Protein AF-A0A526YYL0-F1 (afdb_monomer)

Solvent-accessible surface area (backbone atoms only — not comparable to full-atom values): 7299 Å² total; per-residue (Å²): 131,60,72,51,52,67,58,50,50,53,52,35,51,76,69,69,46,70,73,52,75,48,77,46,79,75,71,88,89,87,89,72,94,69,57,46,78,75,73,72,52,99,51,88,71,73,83,78,57,64,68,53,36,40,71,44,31,41,27,52,87,72,25,76,36,78,65,20,49,75,43,25,84,79,66,81,69,85,61,73,64,56,70,73,66,59,68,36,70,63,42,75,40,26,58,66,36,42,50,34,40,33,34,32,42,35,70,49,52,47,53,51,37,45,73,50,73,38,68,80,77

Foldseek 3Di:
DQDDLVNLVVVCVVLVWDKDKDFAPQDDDDDDVPVQVPPPDPDDDDDDDQVVCCVAQVAGPSQDWLSSLLVRLVQPDADEDDPVQLVDQKDWTRSRDRRMIMITGSVVSCVSCVVSVHHHD

Nearest PDB structures (foldseek):
  1vki-assembly1_A  TM=9.159E-01  e=3.446E-14  Agrobacterium fabrum str. C58
  1vjf-assembly1_A  TM=9.007E-01  e=1.137E-10  Caulobacter vibrioides CB15
  8huz-assembly6_E  TM=8.357E-01  e=2.245E-07  Mus musculus
  8huz-assembly5_D  TM=8.406E-01  e=3.754E-07  Mus musculus
  8huz-assembly1_F  TM=8.011E-01  e=4.270E-07  Mus musculus

Sequence (121 aa):
MPKTEAELFAFLVDLGIEVSTLRHPPLFTVDLKQIHQIIGAAGRVSFGKPEMLMELLGVVPGAVTVFGLINDTQLRVKVVLDQELMRHAVINAHPLTNEATTSIAAADLVKFVEATGHDAV

Secondary structure (DSSP, 8-state):
-PPPHHHHHHHHHHTT---EEEE---------TTGGGTTT-SS---PPPHHHHHHHHS--TT---GGGGGG-TT--------TTGGGSSEEEE-SSSTTEEEEEEHHHHHHHHHHTT----

Radius of gyration: 14.13 Å; Cα contacts (8 Å, |Δi|>4): 168; chains: 1; bounding box: 30×34×33 Å

Mean predicted aligned error: 5.78 Å

Structure (mmCIF, N/CA/C/O backbone):
data_AF-A0A526YYL0-F1
#
_entry.id   AF-A0A526YYL0-F1
#
loop_
_atom_site.group_PDB
_atom_site.id
_atom_site.type_symbol
_atom_site.label_atom_id
_atom_site.label_alt_id
_atom_site.label_comp_id
_atom_site.label_asym_id
_atom_site.label_entity_id
_atom_site.label_seq_id
_atom_site.pdbx_PDB_ins_code
_atom_site.Cartn_x
_atom_site.Cartn_y
_atom_site.Cartn_z
_atom_site.occupancy
_atom_site.B_iso_or_equiv
_atom_site.auth_seq_id
_atom_site.auth_comp_id
_atom_site.auth_asym_id
_atom_site.auth_atom_id
_atom_site.pdbx_PDB_model_num
ATOM 1 N N . MET A 1 1 ? 13.252 -4.158 8.978 1.00 80.00 1 MET A N 1
ATOM 2 C CA . MET A 1 1 ? 13.649 -3.302 7.838 1.00 80.00 1 MET A CA 1
ATOM 3 C C . MET A 1 1 ? 12.471 -3.253 6.882 1.00 80.00 1 MET A C 1
ATOM 5 O O . MET A 1 1 ? 11.837 -4.298 6.754 1.00 80.00 1 MET A O 1
ATOM 9 N N . PRO A 1 2 ? 12.158 -2.094 6.278 1.00 90.81 2 PRO A N 1
ATOM 10 C CA . PRO A 1 2 ? 11.103 -1.992 5.273 1.00 90.81 2 PRO A CA 1
ATOM 11 C C . PRO A 1 2 ? 11.341 -2.956 4.113 1.00 90.81 2 PRO A C 1
ATOM 13 O O . PRO A 1 2 ? 12.485 -3.145 3.692 1.00 90.81 2 PRO A O 1
ATOM 16 N N . LYS A 1 3 ? 10.262 -3.553 3.615 1.00 94.06 3 LYS A N 1
ATOM 17 C CA . LYS A 1 3 ? 10.264 -4.385 2.420 1.00 94.06 3 LYS A CA 1
ATOM 18 C C . LYS A 1 3 ? 10.620 -3.554 1.200 1.00 94.06 3 LYS A C 1
ATOM 20 O O . LYS A 1 3 ? 10.209 -2.405 1.054 1.00 94.06 3 LYS A O 1
ATOM 25 N N . THR A 1 4 ? 11.396 -4.166 0.325 1.00 94.50 4 THR A N 1
ATOM 26 C CA . THR A 1 4 ? 11.738 -3.621 -0.984 1.00 94.50 4 THR A CA 1
ATOM 27 C C . THR A 1 4 ? 10.602 -3.843 -1.981 1.00 94.50 4 THR A C 1
ATOM 29 O O . THR A 1 4 ? 9.756 -4.720 -1.804 1.00 94.50 4 THR A O 1
ATOM 32 N N . GLU A 1 5 ? 10.619 -3.089 -3.081 1.00 93.38 5 GLU A N 1
ATOM 33 C CA . GLU A 1 5 ? 9.711 -3.298 -4.217 1.00 93.38 5 GLU A CA 1
ATOM 34 C C . GLU A 1 5 ? 9.779 -4.747 -4.751 1.00 93.38 5 GLU A C 1
ATOM 36 O O . GLU A 1 5 ? 8.754 -5.348 -5.065 1.00 93.38 5 GLU A O 1
ATOM 41 N N . ALA A 1 6 ? 10.972 -5.348 -4.792 1.00 94.44 6 ALA A N 1
ATOM 42 C CA . ALA A 1 6 ? 11.149 -6.729 -5.241 1.00 94.44 6 ALA A CA 1
ATOM 43 C C . ALA A 1 6 ? 10.485 -7.746 -4.298 1.00 94.44 6 ALA A C 1
ATOM 45 O O . ALA A 1 6 ? 9.865 -8.703 -4.759 1.00 94.44 6 ALA A O 1
ATOM 46 N N . GLU A 1 7 ? 10.584 -7.534 -2.983 1.00 96.00 7 GLU A N 1
ATOM 47 C CA . GLU A 1 7 ? 9.912 -8.389 -2.001 1.00 96.00 7 GLU A CA 1
ATOM 48 C C . GLU A 1 7 ? 8.388 -8.243 -2.061 1.00 96.00 7 GLU A C 1
ATOM 50 O O . GLU A 1 7 ? 7.687 -9.240 -1.903 1.00 96.00 7 GLU A O 1
ATOM 55 N N . LEU A 1 8 ? 7.872 -7.036 -2.333 1.00 95.25 8 LEU A N 1
ATOM 56 C CA . LEU A 1 8 ? 6.445 -6.841 -2.597 1.00 95.25 8 LEU A CA 1
ATOM 57 C C . LEU A 1 8 ? 6.002 -7.663 -3.813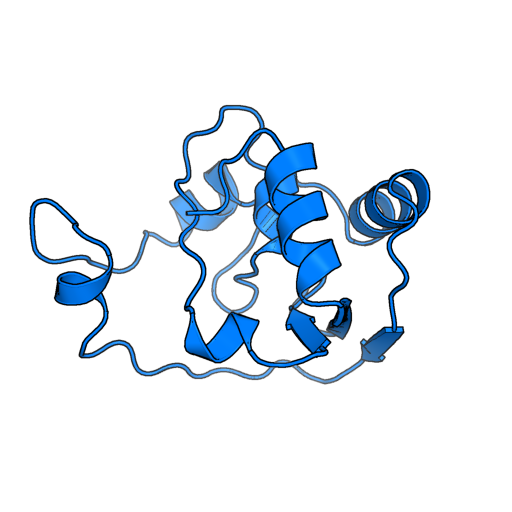 1.00 95.25 8 LEU A C 1
ATOM 59 O O . LEU A 1 8 ? 5.010 -8.380 -3.733 1.00 95.25 8 LEU A O 1
ATOM 63 N N . PHE A 1 9 ? 6.720 -7.582 -4.933 1.00 95.94 9 PHE A N 1
ATOM 64 C CA . PHE A 1 9 ? 6.322 -8.309 -6.139 1.00 95.94 9 PHE A CA 1
ATOM 65 C C . PHE A 1 9 ? 6.407 -9.824 -5.977 1.00 95.94 9 PHE A C 1
ATOM 67 O O . PHE A 1 9 ? 5.508 -10.518 -6.443 1.00 95.94 9 PHE A O 1
ATOM 74 N N . ALA A 1 10 ? 7.419 -10.338 -5.276 1.00 95.62 10 ALA A N 1
ATOM 75 C CA . ALA A 1 10 ? 7.477 -11.758 -4.934 1.00 95.62 10 ALA A CA 1
ATOM 76 C C . ALA A 1 10 ? 6.236 -12.187 -4.133 1.00 95.62 10 ALA A C 1
ATOM 78 O O . ALA A 1 10 ? 5.594 -13.176 -4.471 1.00 95.62 10 ALA A O 1
ATOM 79 N N . PHE A 1 11 ? 5.837 -11.385 -3.142 1.00 96.00 11 PHE A N 1
ATOM 80 C CA . PHE A 1 11 ? 4.643 -11.647 -2.344 1.00 96.00 11 PHE A CA 1
ATOM 81 C C . PHE A 1 11 ? 3.352 -11.636 -3.180 1.00 96.00 11 PHE A C 1
ATOM 83 O O . PHE A 1 11 ? 2.509 -12.515 -3.024 1.00 96.00 11 PHE A O 1
ATOM 90 N N . LEU A 1 12 ? 3.194 -10.682 -4.104 1.00 94.94 12 LEU A N 1
ATOM 91 C CA . LEU A 1 12 ? 2.026 -10.631 -4.994 1.00 94.94 12 LEU A CA 1
ATOM 92 C C . LEU A 1 12 ? 1.971 -11.841 -5.941 1.00 94.94 12 LEU A C 1
ATOM 94 O O . LEU A 1 12 ? 0.896 -12.403 -6.148 1.00 94.94 12 LEU A O 1
ATOM 98 N N . VAL A 1 13 ? 3.121 -12.285 -6.455 1.00 95.69 13 VAL A N 1
ATOM 99 C CA . VAL A 1 13 ? 3.224 -13.497 -7.284 1.00 95.69 13 VAL A CA 1
ATOM 100 C C . VAL A 1 13 ? 2.844 -14.747 -6.493 1.00 95.69 13 VAL A C 1
ATOM 102 O O . VAL A 1 13 ? 2.080 -15.564 -7.002 1.00 95.69 13 VAL A O 1
ATOM 105 N N . ASP A 1 14 ? 3.303 -14.879 -5.247 1.00 95.81 14 ASP A N 1
ATOM 106 C CA . ASP A 1 14 ? 2.952 -16.012 -4.379 1.00 95.81 14 ASP A CA 1
ATOM 107 C C . ASP A 1 14 ? 1.447 -16.056 -4.071 1.00 95.81 14 ASP A C 1
ATOM 109 O O . ASP A 1 14 ? 0.856 -17.129 -3.931 1.00 95.81 14 ASP A O 1
ATOM 113 N N . LEU A 1 15 ? 0.798 -14.889 -4.029 1.00 94.62 15 LEU A N 1
ATOM 114 C CA . LEU A 1 15 ? -0.654 -14.777 -3.930 1.00 94.62 15 LEU A CA 1
ATOM 115 C C . LEU A 1 15 ? -1.371 -15.012 -5.265 1.00 94.62 15 LEU A C 1
ATOM 117 O O . LEU A 1 15 ? -2.599 -15.050 -5.280 1.00 94.62 15 LEU A O 1
ATOM 121 N N . GLY A 1 16 ? -0.667 -15.168 -6.385 1.00 94.06 16 GLY A N 1
ATOM 122 C CA . GLY A 1 16 ? -1.269 -15.271 -7.716 1.00 94.06 16 GLY A CA 1
ATOM 123 C C . GLY A 1 16 ? -2.006 -14.000 -8.142 1.00 94.06 16 GLY A C 1
ATOM 124 O O . GLY A 1 16 ? -3.011 -14.093 -8.841 1.00 94.06 16 GLY A O 1
ATOM 125 N N . ILE A 1 17 ? -1.557 -12.835 -7.666 1.00 95.44 17 ILE A N 1
ATOM 126 C CA . ILE A 1 17 ? -2.085 -11.526 -8.057 1.00 95.44 17 ILE A CA 1
ATOM 127 C C . ILE A 1 17 ? -1.341 -11.070 -9.311 1.00 95.44 17 ILE A C 1
ATOM 129 O O . ILE A 1 17 ? -0.118 -10.906 -9.300 1.00 95.44 17 ILE A O 1
ATOM 133 N N . GLU A 1 18 ? -2.082 -10.851 -10.394 1.00 92.19 18 GLU A N 1
ATOM 134 C CA . GLU A 1 18 ? -1.525 -10.287 -11.620 1.00 92.19 18 GLU A CA 1
ATOM 135 C C . GLU A 1 18 ? -1.335 -8.776 -11.472 1.00 92.19 18 GLU A C 1
ATOM 137 O O . GLU A 1 18 ? -2.199 -8.062 -10.958 1.00 92.19 18 GLU A O 1
ATOM 142 N N . VAL A 1 19 ? -0.190 -8.281 -11.940 1.00 90.75 19 VAL A N 1
ATOM 143 C CA . VAL A 1 19 ? 0.171 -6.868 -11.826 1.00 90.75 19 VAL A CA 1
ATOM 144 C C . VAL A 1 19 ? 0.688 -6.321 -13.151 1.00 90.75 19 VAL A C 1
ATOM 146 O O . VAL A 1 19 ? 1.366 -7.020 -13.905 1.00 90.75 19 VAL A O 1
ATOM 149 N N . SER A 1 20 ? 0.440 -5.039 -13.413 1.00 90.81 20 SER A N 1
ATOM 150 C CA . SER A 1 20 ? 1.136 -4.290 -14.467 1.00 90.81 20 SER A CA 1
ATOM 151 C C . SER A 1 20 ? 1.728 -3.008 -13.899 1.00 90.81 20 SER A C 1
ATOM 153 O O . SER A 1 20 ? 1.010 -2.247 -13.257 1.00 90.81 20 SER A O 1
ATOM 155 N N . THR A 1 21 ? 3.008 -2.730 -14.153 1.00 87.50 21 THR A N 1
ATOM 156 C CA . THR A 1 21 ? 3.700 -1.578 -13.555 1.00 87.50 21 THR A CA 1
ATOM 157 C C . THR A 1 21 ? 4.219 -0.614 -14.618 1.00 87.50 21 THR A C 1
ATOM 159 O O . THR A 1 21 ? 4.915 -1.015 -15.549 1.00 87.50 21 THR A O 1
ATOM 162 N N . LEU A 1 22 ? 3.925 0.676 -14.446 1.00 85.00 22 LEU A N 1
ATOM 163 C CA . LEU A 1 22 ? 4.433 1.778 -15.261 1.00 85.00 22 LEU A CA 1
ATOM 164 C C . LEU A 1 22 ? 5.371 2.659 -14.427 1.00 85.00 22 LEU A C 1
ATOM 166 O O . LEU A 1 22 ? 5.001 3.112 -13.346 1.00 85.00 22 LEU A O 1
ATOM 170 N N . ARG A 1 23 ? 6.573 2.942 -14.940 1.00 84.12 23 ARG A N 1
ATOM 171 C CA . ARG A 1 23 ? 7.545 3.856 -14.312 1.00 84.12 23 ARG A 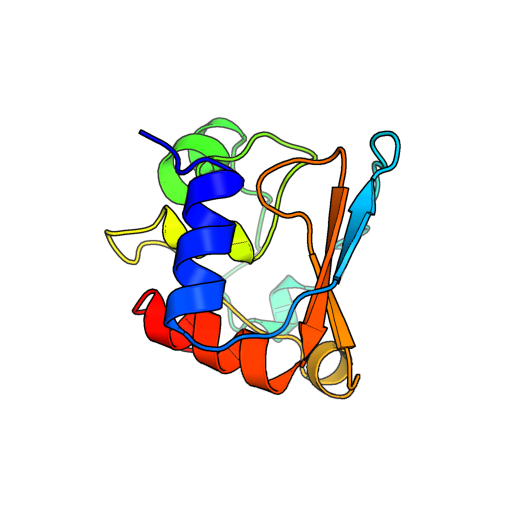CA 1
ATOM 172 C C . ARG A 1 23 ? 7.285 5.305 -14.732 1.00 84.12 23 ARG A C 1
ATOM 174 O O . ARG A 1 23 ? 7.001 5.561 -15.901 1.00 84.12 23 ARG A O 1
ATOM 181 N N . HIS A 1 24 ? 7.401 6.247 -13.800 1.00 76.62 24 HIS A N 1
ATOM 182 C CA . HIS A 1 24 ? 7.159 7.675 -14.037 1.00 76.62 24 HIS A CA 1
ATOM 183 C C . HIS A 1 24 ? 7.925 8.551 -13.024 1.00 76.62 24 HIS A C 1
ATOM 185 O O . HIS A 1 24 ? 8.293 8.063 -11.957 1.00 76.62 24 HIS A O 1
ATOM 191 N N . PRO A 1 25 ? 8.165 9.849 -13.307 1.00 77.94 25 PRO A N 1
ATOM 192 C CA . PRO A 1 25 ? 8.699 10.769 -12.302 1.00 77.94 25 PRO A CA 1
ATOM 193 C C . PRO A 1 25 ? 7.708 10.976 -11.134 1.00 77.94 25 PRO A C 1
ATOM 195 O O . PRO A 1 25 ? 6.503 10.787 -11.324 1.00 77.94 25 PRO A O 1
ATOM 198 N N . PRO A 1 26 ? 8.170 11.395 -9.941 1.00 69.00 26 PRO A N 1
ATOM 199 C CA . PRO A 1 26 ? 7.306 11.608 -8.778 1.00 69.00 26 PRO A CA 1
ATOM 200 C C . PRO A 1 26 ? 6.177 12.627 -9.008 1.00 69.00 26 PRO A C 1
ATOM 202 O O . PRO A 1 26 ? 6.402 13.695 -9.581 1.00 69.00 26 PRO A O 1
ATOM 205 N N . LEU A 1 27 ? 4.977 12.326 -8.499 1.00 59.59 27 LEU A N 1
ATOM 206 C CA . LEU A 1 27 ? 3.802 13.209 -8.508 1.00 59.59 27 LEU A CA 1
ATOM 207 C C . LEU A 1 27 ? 3.388 13.552 -7.064 1.00 59.59 27 LEU A C 1
ATOM 209 O O . LEU A 1 27 ? 3.426 12.689 -6.192 1.00 59.59 27 LEU A O 1
ATOM 213 N N . PHE A 1 28 ? 2.972 14.797 -6.798 1.00 50.81 28 PHE A N 1
ATOM 214 C CA . PHE A 1 28 ? 2.606 15.263 -5.449 1.00 50.81 28 PHE A CA 1
ATOM 215 C C . PHE A 1 28 ? 1.275 16.033 -5.459 1.00 50.81 28 PHE A C 1
ATOM 217 O O . PHE A 1 28 ? 1.291 17.202 -5.836 1.00 50.81 28 PHE A O 1
ATOM 224 N N . THR A 1 29 ? 0.137 15.442 -5.045 1.00 52.12 29 THR A N 1
ATOM 225 C CA . THR A 1 29 ? -1.023 16.160 -4.432 1.00 52.12 29 THR A CA 1
ATOM 226 C C . THR A 1 29 ? -2.215 15.247 -4.080 1.00 52.12 29 THR A C 1
ATOM 228 O O . THR A 1 29 ? -2.609 14.430 -4.902 1.00 52.12 29 THR A O 1
ATOM 231 N N . VAL A 1 30 ? -2.851 15.457 -2.910 1.00 51.59 30 VAL A N 1
ATOM 232 C CA . VAL A 1 30 ? -4.225 15.001 -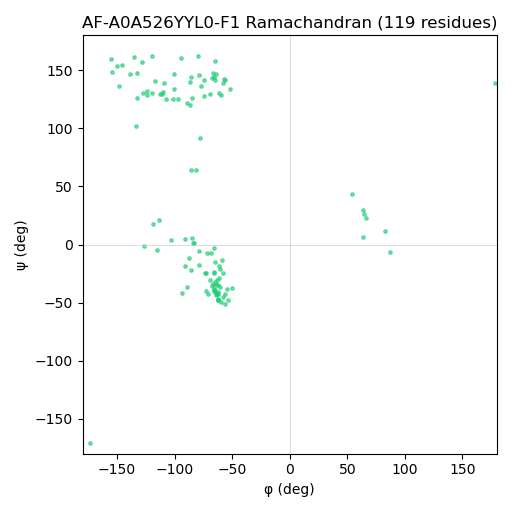2.562 1.00 51.59 30 VAL A CA 1
ATOM 233 C C . VAL A 1 30 ? -4.885 16.019 -1.599 1.00 51.59 30 VAL A C 1
ATOM 235 O O . VAL A 1 30 ? -4.228 16.477 -0.665 1.00 51.59 30 VAL A O 1
ATOM 238 N N . ASP A 1 31 ? -6.167 16.375 -1.802 1.00 52.50 31 ASP A N 1
ATOM 239 C CA . ASP A 1 31 ? -6.994 17.221 -0.902 1.00 52.50 31 ASP A CA 1
ATOM 240 C C . ASP A 1 31 ? -7.872 16.335 0.015 1.00 52.50 31 ASP A C 1
ATOM 242 O O . ASP A 1 31 ? -8.615 15.489 -0.476 1.00 52.50 31 ASP A O 1
ATOM 246 N N . LEU A 1 32 ? -7.795 16.512 1.344 1.00 54.69 32 LEU A N 1
ATOM 247 C CA . LEU A 1 32 ? -8.418 15.631 2.355 1.00 54.69 32 LEU A CA 1
ATOM 248 C C . LEU A 1 32 ? -9.556 16.267 3.177 1.00 54.69 32 LEU A C 1
ATOM 250 O O . LEU A 1 32 ? -9.873 15.796 4.272 1.00 54.69 32 LEU A O 1
ATOM 254 N N . LYS A 1 33 ? -10.202 17.334 2.700 1.00 53.59 33 LYS A N 1
ATOM 255 C CA . LYS A 1 33 ? -11.138 18.129 3.528 1.00 53.59 33 LYS A CA 1
ATOM 256 C C . LYS A 1 33 ? -12.351 17.388 4.129 1.00 53.59 33 LYS A C 1
ATOM 258 O O . LYS A 1 33 ? -12.973 17.952 5.026 1.00 53.59 33 LYS A O 1
ATOM 263 N N . GLN A 1 34 ? -12.697 16.162 3.712 1.00 55.34 34 GLN A N 1
ATOM 264 C CA . GLN A 1 34 ? -13.961 15.509 4.120 1.00 55.34 34 GLN A CA 1
ATOM 265 C C . GLN A 1 34 ? -13.843 14.101 4.745 1.00 55.34 34 GLN A C 1
ATOM 267 O O . GLN A 1 34 ? -14.846 13.554 5.193 1.00 55.34 34 GLN A O 1
ATOM 272 N N . ILE A 1 35 ? -12.645 13.519 4.876 1.00 60.91 35 ILE A N 1
ATOM 273 C CA . ILE A 1 35 ? -12.512 12.073 5.172 1.00 60.91 35 ILE A CA 1
ATOM 274 C C . ILE A 1 35 ? -12.875 11.656 6.617 1.00 60.91 35 ILE A C 1
ATOM 276 O O . ILE A 1 35 ? -13.289 10.526 6.861 1.00 60.91 35 ILE A O 1
ATOM 280 N N . HIS A 1 36 ? -12.789 12.571 7.591 1.00 55.69 36 HIS A N 1
ATOM 281 C CA . HIS A 1 36 ? -12.969 12.258 9.020 1.00 55.69 36 HIS A CA 1
ATOM 282 C C . HIS A 1 36 ? -14.382 11.809 9.430 1.00 55.69 36 HIS A C 1
ATOM 284 O O . HIS A 1 36 ? -14.521 11.143 10.450 1.00 55.69 36 HIS A O 1
ATOM 290 N N . GLN A 1 37 ? -15.421 12.166 8.668 1.00 55.22 37 GLN A N 1
ATOM 291 C CA . GLN A 1 37 ? -16.811 11.801 8.986 1.00 55.22 37 GLN A CA 1
ATOM 292 C C . GLN A 1 37 ? -17.194 10.415 8.451 1.00 55.22 37 GLN A C 1
ATOM 294 O O . GLN A 1 37 ? -18.122 9.799 8.962 1.00 55.22 37 GLN A O 1
ATOM 299 N N . ILE A 1 38 ? -16.468 9.927 7.442 1.00 56.94 38 ILE A N 1
ATOM 300 C CA . ILE A 1 38 ? -16.798 8.702 6.705 1.00 56.94 38 ILE A CA 1
ATOM 301 C C . ILE A 1 38 ? -16.166 7.477 7.377 1.00 56.94 38 ILE A C 1
ATOM 303 O O . ILE A 1 38 ? -16.791 6.428 7.469 1.00 56.94 38 ILE A O 1
ATOM 307 N N . ILE A 1 39 ? -14.955 7.618 7.927 1.00 65.56 39 ILE A N 1
ATOM 308 C CA . ILE A 1 39 ? -14.173 6.480 8.441 1.00 65.56 39 ILE A CA 1
ATOM 309 C C . ILE A 1 39 ? -14.507 6.061 9.889 1.00 65.56 39 ILE A C 1
ATOM 311 O O . ILE A 1 39 ? -13.808 5.230 10.467 1.00 65.56 39 ILE A O 1
ATOM 315 N N . GLY A 1 40 ? -15.527 6.662 10.515 1.00 58.81 40 GLY A N 1
ATOM 316 C CA . GLY A 1 40 ? -15.942 6.328 11.886 1.00 58.81 40 GLY A CA 1
ATOM 317 C C . GLY A 1 40 ? -14.900 6.639 12.971 1.00 58.81 40 GLY A C 1
ATOM 318 O O . GLY A 1 40 ? -14.877 5.986 14.013 1.00 58.81 40 GLY A O 1
ATOM 319 N N . ALA A 1 41 ? -14.011 7.610 12.736 1.00 60.69 41 ALA A N 1
ATOM 320 C CA . ALA A 1 41 ? -13.001 8.003 13.715 1.00 60.69 41 ALA A CA 1
ATOM 321 C C . ALA A 1 41 ? -13.644 8.660 14.950 1.00 60.69 41 ALA A C 1
ATOM 323 O O . ALA A 1 41 ? -14.575 9.455 14.834 1.00 60.69 41 ALA A O 1
ATOM 324 N N . ALA A 1 42 ? -13.092 8.396 16.140 1.00 62.84 42 ALA A N 1
ATOM 325 C CA . ALA A 1 42 ? -13.580 8.951 17.411 1.00 62.84 42 ALA A CA 1
ATOM 326 C C . ALA A 1 42 ? -13.432 10.489 17.538 1.00 62.84 42 ALA A C 1
ATOM 328 O O . ALA A 1 42 ? -13.846 11.073 18.537 1.00 62.84 42 ALA A O 1
ATOM 329 N N . GLY A 1 43 ? -12.839 11.160 16.544 1.00 67.62 43 GLY A N 1
ATOM 330 C CA . GLY A 1 43 ? -12.623 12.604 16.513 1.00 67.62 43 GLY A CA 1
ATOM 331 C C . GLY A 1 43 ? -12.065 13.081 15.169 1.00 67.62 43 GLY A C 1
ATOM 332 O O . GLY A 1 43 ? -11.992 12.322 14.203 1.00 67.62 43 GLY A O 1
ATOM 333 N N . ARG A 1 44 ? -11.655 14.357 15.096 1.00 69.38 44 ARG A N 1
ATOM 334 C CA . ARG A 1 44 ? -10.986 14.899 13.900 1.00 69.38 44 ARG A CA 1
ATOM 335 C C . ARG A 1 44 ? -9.706 14.117 13.615 1.00 69.38 44 ARG A C 1
ATOM 337 O O . ARG A 1 44 ? -8.850 13.992 14.485 1.00 69.38 44 ARG A O 1
ATOM 344 N N . VAL A 1 45 ? -9.569 13.652 12.381 1.00 70.94 45 VAL A N 1
ATOM 345 C CA . VAL A 1 45 ? -8.334 13.031 11.902 1.00 70.94 45 VAL A CA 1
ATOM 346 C C . VAL A 1 45 ? -7.311 14.107 11.557 1.00 70.94 45 VAL A C 1
ATOM 348 O O . VAL A 1 45 ? -7.659 15.189 11.078 1.00 70.94 45 VAL A O 1
ATOM 351 N N . SER A 1 46 ? -6.043 13.800 11.784 1.00 76.94 46 SER A N 1
ATOM 352 C CA . SER A 1 46 ? -4.908 14.565 11.280 1.00 76.94 46 SER A CA 1
ATOM 353 C C . SER A 1 46 ? -4.071 13.663 10.385 1.00 76.94 46 SER A C 1
ATOM 355 O O . SER A 1 46 ? -4.150 12.439 10.481 1.00 76.94 46 SER A O 1
ATOM 357 N N . PHE A 1 47 ? -3.218 14.256 9.555 1.00 82.88 47 PHE A N 1
ATOM 358 C CA . PHE A 1 47 ? -2.162 13.486 8.907 1.00 82.88 47 PHE A CA 1
ATOM 359 C C . PHE A 1 47 ? -1.278 12.797 9.956 1.00 82.88 47 PHE A C 1
ATOM 361 O O . PHE A 1 47 ? -1.000 13.363 11.020 1.00 82.88 47 PHE A O 1
ATOM 368 N N . GLY A 1 48 ? -0.840 11.576 9.645 1.00 83.50 48 GLY A N 1
ATOM 369 C CA . GLY A 1 48 ? 0.201 10.898 10.409 1.00 83.50 48 GLY A CA 1
ATOM 370 C C . GLY A 1 48 ? 1.519 11.664 10.307 1.00 83.50 48 GLY A C 1
ATOM 371 O O . GLY A 1 48 ? 1.810 12.285 9.283 1.00 83.50 48 GLY A O 1
ATOM 372 N N . LYS A 1 49 ? 2.320 11.634 11.375 1.00 88.69 49 LYS A N 1
ATOM 373 C CA . LYS A 1 49 ? 3.656 12.238 11.343 1.00 88.69 49 LYS A CA 1
ATOM 374 C C . LYS A 1 49 ? 4.552 11.469 10.355 1.00 88.69 49 LYS A C 1
ATOM 376 O O . LYS A 1 49 ? 4.425 10.245 10.294 1.00 88.69 49 LYS A O 1
ATOM 381 N N . PRO A 1 50 ? 5.459 12.131 9.615 1.00 88.50 50 PRO A N 1
ATOM 382 C CA . PRO A 1 50 ? 6.362 11.467 8.672 1.00 88.50 50 PRO A CA 1
ATOM 383 C C . PRO A 1 50 ? 7.118 10.268 9.254 1.00 88.50 50 PRO A C 1
ATOM 385 O O . PRO A 1 50 ? 7.271 9.253 8.582 1.00 88.50 50 PRO A O 1
ATOM 388 N N . GLU A 1 51 ? 7.537 10.351 10.516 1.00 91.44 51 GLU A N 1
ATOM 389 C CA . GLU A 1 51 ? 8.283 9.287 11.193 1.00 91.44 51 GLU A CA 1
ATOM 390 C C . GLU A 1 51 ? 7.419 8.031 11.383 1.00 91.44 51 GLU A C 1
ATOM 392 O O . GLU A 1 51 ? 7.911 6.913 11.237 1.00 91.44 51 GLU A O 1
ATOM 397 N N . MET A 1 52 ? 6.112 8.213 11.609 1.00 92.56 52 MET A N 1
ATOM 398 C CA . MET A 1 52 ? 5.155 7.112 11.737 1.00 92.56 52 MET A CA 1
ATOM 399 C C . MET A 1 52 ? 4.932 6.387 10.407 1.00 92.56 52 MET A C 1
ATOM 401 O O . MET A 1 52 ? 4.652 5.195 10.415 1.00 92.56 52 MET A O 1
ATOM 405 N N . LEU A 1 53 ? 5.051 7.072 9.261 1.00 92.62 53 LEU A N 1
ATOM 406 C CA . LEU A 1 53 ? 4.932 6.419 7.950 1.00 92.62 53 LEU A CA 1
ATOM 407 C C . LEU A 1 53 ? 6.067 5.419 7.732 1.00 92.62 53 LEU A C 1
ATOM 409 O O . LEU A 1 53 ? 5.828 4.314 7.253 1.00 92.62 53 LEU A O 1
ATOM 413 N N . MET A 1 54 ? 7.286 5.783 8.129 1.00 92.62 54 MET A N 1
ATOM 414 C CA . MET A 1 54 ? 8.426 4.877 8.045 1.00 92.62 54 MET A CA 1
ATOM 415 C C . MET A 1 54 ? 8.314 3.746 9.071 1.00 92.62 54 MET A C 1
ATOM 417 O O . MET A 1 54 ? 8.570 2.594 8.733 1.00 92.62 54 MET A O 1
ATOM 421 N N . GLU A 1 55 ? 7.904 4.060 10.304 1.00 93.50 55 GLU A N 1
ATOM 422 C CA . GLU A 1 55 ? 7.734 3.072 11.376 1.00 93.50 55 GLU A CA 1
ATOM 423 C C . GLU A 1 55 ? 6.671 2.019 11.042 1.00 93.50 55 GLU A C 1
ATOM 425 O O . GLU A 1 55 ? 6.910 0.832 11.244 1.00 93.50 55 GLU A O 1
ATOM 430 N N . LEU A 1 56 ? 5.506 2.450 10.552 1.00 94.75 56 LEU A N 1
ATOM 431 C CA . LEU A 1 56 ? 4.345 1.581 10.360 1.00 94.75 56 LEU A CA 1
ATOM 432 C C . LEU A 1 56 ? 4.272 0.994 8.952 1.00 94.75 56 LEU A C 1
ATOM 434 O O . LEU A 1 56 ? 3.944 -0.170 8.783 1.00 94.75 56 LEU A O 1
ATOM 438 N N . LEU A 1 57 ? 4.556 1.806 7.934 1.00 95.44 57 LEU A N 1
ATOM 439 C CA . LEU A 1 57 ? 4.308 1.457 6.533 1.00 95.44 57 LEU A CA 1
ATOM 440 C C . LEU A 1 57 ? 5.594 1.335 5.712 1.00 95.44 57 LEU A C 1
ATOM 442 O O . LEU A 1 57 ? 5.532 0.951 4.545 1.00 95.44 57 LEU A O 1
ATOM 446 N N . GLY A 1 58 ? 6.758 1.647 6.290 1.00 94.19 58 GLY A N 1
ATOM 447 C CA . GLY A 1 58 ? 8.049 1.553 5.610 1.00 94.19 58 GLY A CA 1
ATOM 448 C C . GLY A 1 58 ? 8.232 2.541 4.455 1.00 94.19 58 GLY A C 1
ATOM 449 O O . GLY A 1 58 ? 9.037 2.283 3.565 1.00 94.19 58 GLY A O 1
ATOM 450 N N . VAL A 1 59 ? 7.486 3.650 4.441 1.00 91.12 59 VAL A N 1
ATOM 451 C CA . VAL A 1 59 ? 7.484 4.624 3.335 1.00 91.12 59 VAL A CA 1
ATOM 452 C C . VAL A 1 59 ? 7.723 6.051 3.815 1.00 91.12 59 VAL A C 1
ATOM 454 O O . VAL A 1 59 ? 7.483 6.401 4.969 1.00 91.12 59 VAL A O 1
ATOM 457 N N . VAL A 1 60 ? 8.194 6.896 2.900 1.00 86.69 60 VAL A N 1
ATOM 458 C CA . VAL A 1 60 ? 8.391 8.335 3.124 1.00 86.69 60 VAL A CA 1
ATOM 459 C C . VAL A 1 60 ? 7.170 9.144 2.662 1.00 86.69 60 VAL A C 1
ATOM 461 O O . VAL A 1 60 ? 6.383 8.663 1.836 1.00 86.69 60 VAL A O 1
ATOM 464 N N . PRO A 1 61 ? 6.993 10.393 3.138 1.00 84.69 61 PRO A N 1
ATOM 465 C CA . PRO A 1 61 ? 5.993 11.299 2.581 1.00 84.69 61 PRO A CA 1
ATOM 466 C C . PRO A 1 61 ? 6.111 11.416 1.054 1.00 84.69 61 PRO A C 1
ATOM 468 O O . PRO A 1 61 ? 7.205 11.572 0.518 1.00 84.69 61 PRO A O 1
ATOM 471 N N . GLY A 1 62 ? 4.978 11.339 0.354 1.00 78.94 62 GLY A N 1
ATOM 472 C CA . GLY A 1 62 ? 4.935 11.322 -1.114 1.00 78.94 62 GLY A CA 1
ATOM 473 C C . GLY A 1 62 ? 5.073 9.933 -1.753 1.00 78.94 62 GLY A C 1
ATOM 474 O O . GLY A 1 62 ? 4.874 9.821 -2.955 1.00 78.94 62 GLY A O 1
ATOM 475 N N . ALA A 1 63 ? 5.347 8.883 -0.971 1.00 83.38 63 ALA A N 1
ATOM 476 C CA . ALA A 1 63 ? 5.328 7.481 -1.410 1.00 83.38 63 ALA A CA 1
ATOM 477 C C . ALA A 1 63 ? 4.287 6.636 -0.644 1.00 83.38 63 ALA A C 1
ATOM 479 O O . ALA A 1 63 ? 4.372 5.410 -0.612 1.00 83.38 63 ALA A O 1
ATOM 480 N N . VAL A 1 64 ? 3.315 7.290 0.009 1.00 89.19 64 VAL A N 1
ATOM 481 C CA . VAL A 1 64 ? 2.257 6.607 0.770 1.00 89.19 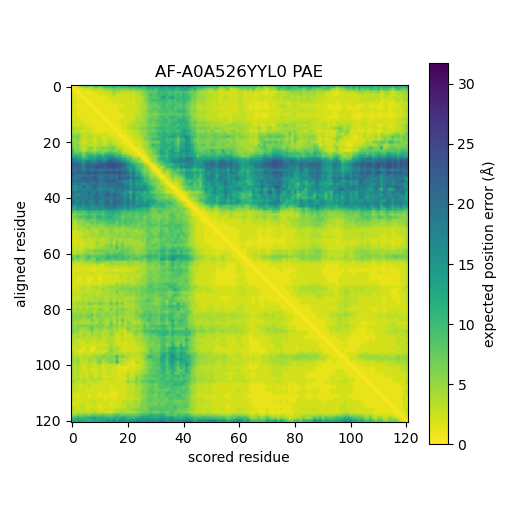64 VAL A CA 1
ATOM 482 C C . VAL A 1 64 ? 1.435 5.730 -0.166 1.00 89.19 64 VAL A C 1
ATOM 484 O O . VAL A 1 64 ? 0.987 6.174 -1.221 1.00 89.19 64 VAL A O 1
ATOM 487 N N . THR A 1 65 ? 1.247 4.477 0.230 1.00 93.00 65 THR A N 1
ATOM 488 C CA . THR A 1 65 ? 0.626 3.449 -0.601 1.00 93.00 65 THR A CA 1
ATOM 489 C C . THR A 1 65 ? -0.008 2.367 0.259 1.00 93.00 65 THR A C 1
ATOM 491 O O . THR A 1 65 ? 0.504 2.050 1.334 1.00 93.00 65 THR A O 1
ATOM 494 N N . VAL A 1 66 ? -1.093 1.766 -0.234 1.00 95.00 66 VAL A N 1
ATOM 495 C CA . VAL A 1 66 ? -1.748 0.623 0.419 1.00 95.00 66 VAL A CA 1
ATOM 496 C C . VAL A 1 66 ? -0.819 -0.587 0.520 1.00 95.00 66 VAL A C 1
ATOM 498 O O . VAL A 1 66 ? -0.888 -1.333 1.491 1.00 95.00 66 VAL A O 1
ATOM 501 N N . PHE A 1 67 ? 0.136 -0.733 -0.406 1.00 96.88 67 PHE A N 1
ATOM 502 C CA . PHE A 1 67 ? 1.121 -1.813 -0.339 1.00 96.88 67 PHE A CA 1
ATOM 503 C C . PHE A 1 67 ? 2.054 -1.717 0.874 1.00 96.88 67 PHE A C 1
ATOM 505 O O . PHE A 1 67 ? 2.680 -2.710 1.231 1.00 96.88 67 PHE A O 1
ATOM 512 N N . GLY A 1 68 ? 2.105 -0.568 1.557 1.00 97.06 68 GLY A N 1
ATOM 513 C CA . GLY A 1 68 ? 2.858 -0.399 2.799 1.00 97.06 68 GLY A CA 1
ATOM 514 C C . GLY A 1 68 ? 2.377 -1.300 3.940 1.00 97.06 68 GLY A C 1
ATOM 515 O O . GLY A 1 68 ? 3.152 -1.551 4.856 1.00 97.06 68 GLY A O 1
ATOM 516 N N . LEU A 1 69 ? 1.155 -1.848 3.870 1.00 97.50 69 LEU A N 1
ATOM 517 C CA . LEU A 1 69 ? 0.631 -2.798 4.864 1.00 97.50 69 LEU A CA 1
ATOM 518 C C . LEU A 1 69 ? 1.496 -4.056 5.011 1.00 97.50 69 LEU A C 1
ATOM 520 O O . LEU A 1 69 ? 1.535 -4.639 6.089 1.00 97.50 69 LEU A O 1
ATOM 524 N N . ILE A 1 70 ? 2.266 -4.432 3.981 1.00 97.56 70 ILE A N 1
ATOM 525 C CA . ILE A 1 70 ? 3.234 -5.540 4.067 1.00 97.56 70 ILE A CA 1
ATOM 526 C C . ILE A 1 70 ? 4.322 -5.298 5.131 1.00 97.56 70 ILE A C 1
ATOM 528 O O . ILE A 1 70 ? 4.972 -6.238 5.589 1.00 97.56 70 ILE A O 1
ATOM 532 N N . ASN A 1 71 ? 4.535 -4.036 5.517 1.00 97.44 71 ASN A N 1
ATOM 533 C CA . ASN A 1 71 ? 5.491 -3.637 6.544 1.00 97.44 71 ASN A CA 1
ATOM 534 C C . ASN A 1 71 ? 4.873 -3.574 7.946 1.00 97.44 71 ASN A C 1
ATOM 536 O O . ASN A 1 71 ? 5.621 -3.636 8.924 1.00 97.44 71 ASN A O 1
ATOM 540 N N . ASP A 1 72 ? 3.545 -3.500 8.067 1.00 97.00 72 ASP A N 1
ATOM 541 C CA . ASP A 1 72 ? 2.859 -3.418 9.357 1.00 97.00 72 ASP A CA 1
ATOM 542 C C . ASP A 1 72 ? 2.610 -4.807 9.957 1.00 97.00 72 ASP A C 1
ATOM 544 O O . ASP A 1 72 ? 1.488 -5.261 10.167 1.00 97.00 72 ASP A O 1
ATOM 548 N N . THR A 1 73 ? 3.691 -5.516 10.270 1.00 94.69 73 THR A N 1
ATOM 549 C CA . THR A 1 73 ? 3.618 -6.888 10.798 1.00 94.69 73 THR A CA 1
ATOM 550 C C . THR A 1 73 ? 3.028 -6.972 12.211 1.00 94.69 73 THR A C 1
ATOM 552 O O . THR A 1 73 ? 2.869 -8.067 12.745 1.00 94.69 73 THR A O 1
ATOM 555 N N . GLN A 1 74 ? 2.789 -5.829 12.861 1.00 95.88 74 GLN A N 1
ATOM 556 C CA . GLN A 1 74 ? 2.183 -5.737 14.191 1.00 95.88 74 GLN A CA 1
ATOM 557 C C . GLN A 1 74 ? 0.709 -5.305 14.133 1.00 95.88 74 GLN A C 1
ATOM 559 O O . GLN A 1 74 ? 0.110 -5.138 15.195 1.00 95.88 74 GLN A O 1
ATOM 564 N N . LEU A 1 75 ? 0.137 -5.142 12.931 1.00 95.75 75 LEU A N 1
ATOM 565 C CA . LEU A 1 75 ? -1.272 -4.806 12.696 1.00 95.75 75 LEU A CA 1
ATOM 566 C C . LEU A 1 75 ? -1.713 -3.536 13.443 1.00 95.75 75 LEU A C 1
ATOM 568 O O . LEU A 1 75 ? -2.762 -3.484 14.090 1.00 95.75 75 LEU A O 1
ATOM 572 N N . ARG A 1 76 ? -0.863 -2.508 13.415 1.00 95.19 76 ARG A N 1
ATOM 573 C CA . ARG A 1 76 ? -1.086 -1.221 14.08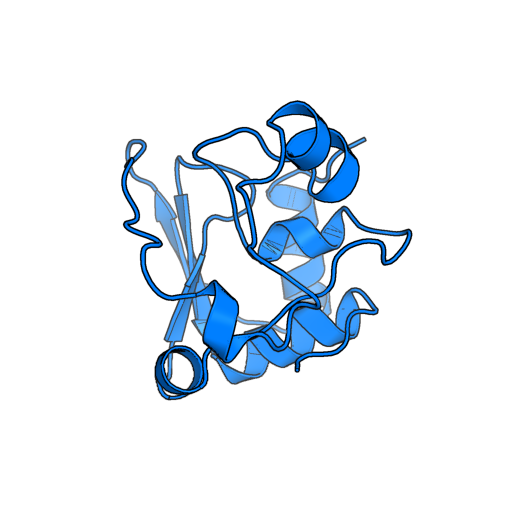9 1.00 95.19 76 ARG A CA 1
ATOM 574 C C . ARG A 1 76 ? -1.866 -0.227 13.228 1.00 95.19 76 ARG A C 1
ATOM 576 O O . ARG A 1 76 ? -2.297 0.809 13.741 1.00 95.19 76 ARG A O 1
ATOM 583 N N . VAL A 1 77 ? -2.041 -0.512 11.945 1.00 94.06 77 VAL A N 1
ATOM 584 C CA . VAL A 1 77 ? -2.731 0.305 10.955 1.00 94.06 77 VAL A CA 1
ATOM 585 C C . VAL A 1 77 ? -4.065 -0.340 10.626 1.00 94.06 77 VAL A C 1
ATOM 587 O O . VAL A 1 77 ? -4.152 -1.484 10.200 1.00 94.06 77 VAL A O 1
ATOM 590 N N . LYS A 1 78 ? -5.138 0.437 10.767 1.00 91.81 78 LYS A N 1
ATOM 591 C CA . LYS A 1 78 ? -6.439 0.062 10.221 1.00 91.81 78 LYS A CA 1
ATOM 592 C C . LYS A 1 78 ? -6.548 0.587 8.794 1.00 91.81 78 LYS A C 1
ATOM 594 O O . LYS A 1 78 ? -6.460 1.797 8.584 1.00 91.81 78 LYS A O 1
ATOM 599 N N . VAL A 1 79 ? -6.764 -0.310 7.838 1.00 92.00 79 VAL A N 1
ATOM 600 C CA . VAL A 1 79 ? -7.097 0.056 6.460 1.00 92.00 79 VAL A CA 1
ATOM 601 C C . VAL A 1 79 ? -8.604 0.267 6.327 1.00 92.00 79 VAL A C 1
ATOM 603 O O . VAL A 1 79 ? -9.400 -0.383 7.002 1.00 92.00 79 VAL A O 1
ATOM 606 N N . VAL A 1 80 ? -8.984 1.231 5.495 1.00 89.19 80 VAL A N 1
ATOM 607 C CA . VAL A 1 80 ? -10.372 1.498 5.111 1.00 89.19 80 VAL A CA 1
ATOM 608 C C . VAL A 1 80 ? -10.381 1.656 3.601 1.00 89.19 80 VAL A C 1
ATOM 610 O O . VAL A 1 80 ? -9.597 2.452 3.073 1.00 89.19 80 VAL A O 1
ATOM 613 N N . LEU A 1 81 ? -11.224 0.891 2.913 1.00 89.75 81 LEU A N 1
ATOM 614 C CA . LEU A 1 81 ? -11.326 0.928 1.458 1.00 89.75 81 LEU A CA 1
ATOM 615 C C . LEU A 1 81 ? -12.552 1.741 1.041 1.00 89.75 81 LEU A C 1
ATOM 617 O O . LEU A 1 81 ? -13.676 1.478 1.459 1.00 89.75 81 LEU A O 1
ATOM 621 N N . ASP A 1 82 ? -12.337 2.752 0.202 1.00 87.44 82 ASP A N 1
ATOM 622 C CA . ASP A 1 82 ? -13.436 3.570 -0.303 1.00 87.44 82 ASP A CA 1
ATOM 623 C C . ASP A 1 82 ? -14.314 2.766 -1.275 1.00 87.44 82 ASP A C 1
ATOM 625 O O . ASP A 1 82 ? -13.824 2.155 -2.223 1.00 87.44 82 ASP A O 1
ATOM 629 N N . GLN A 1 83 ? -15.629 2.770 -1.055 1.00 85.56 83 GLN A N 1
ATOM 630 C CA . GLN A 1 83 ? -16.545 1.954 -1.851 1.00 85.56 83 GLN A CA 1
ATOM 631 C C . GLN A 1 83 ? -16.569 2.367 -3.330 1.00 85.56 83 GLN A C 1
ATOM 633 O O . GLN A 1 83 ? -16.731 1.503 -4.190 1.00 85.56 83 GLN A O 1
ATOM 638 N N . GLU A 1 84 ? -16.427 3.659 -3.639 1.00 85.56 84 GLU A N 1
ATOM 639 C CA . GLU A 1 84 ? -16.422 4.133 -5.024 1.00 85.56 84 GLU A CA 1
ATOM 640 C C . GLU A 1 84 ? -15.113 3.746 -5.719 1.00 85.56 84 GLU A C 1
ATOM 642 O O . GLU A 1 84 ? -15.147 3.244 -6.841 1.00 85.56 84 GLU A O 1
ATOM 647 N N . LEU A 1 85 ? -13.976 3.845 -5.018 1.00 87.81 85 LEU A N 1
ATOM 648 C CA . LEU A 1 85 ? -12.700 3.298 -5.484 1.00 87.81 85 LEU A CA 1
ATOM 649 C C . LEU A 1 85 ? -12.837 1.811 -5.846 1.00 87.81 85 LEU A C 1
ATOM 651 O O . LEU A 1 85 ? -12.434 1.400 -6.934 1.00 87.81 85 LEU A O 1
ATOM 655 N N . MET A 1 86 ? -13.462 1.018 -4.971 1.00 93.00 86 MET A N 1
ATOM 656 C CA . MET A 1 86 ? -13.625 -0.429 -5.153 1.00 93.00 86 MET A CA 1
ATOM 657 C C . MET A 1 86 ? -14.631 -0.824 -6.247 1.00 93.00 86 MET A C 1
ATOM 659 O O . MET A 1 86 ? -14.720 -2.003 -6.590 1.00 93.00 86 MET A O 1
ATOM 663 N N . ARG A 1 87 ? -15.376 0.125 -6.833 1.00 92.56 87 ARG A N 1
ATOM 664 C CA . ARG A 1 87 ? -16.220 -0.133 -8.017 1.00 92.56 87 ARG A CA 1
ATOM 665 C C . ARG A 1 87 ? -15.425 -0.186 -9.315 1.00 92.56 87 ARG A C 1
ATOM 667 O O . ARG A 1 87 ? -15.933 -0.694 -10.316 1.00 92.56 87 ARG A O 1
ATOM 674 N N . HIS A 1 88 ? -14.201 0.334 -9.330 1.00 90.69 88 HIS A N 1
ATOM 675 C CA . HIS A 1 88 ? -13.332 0.223 -10.490 1.00 90.69 88 HIS A CA 1
ATOM 676 C C . HIS A 1 88 ? -12.764 -1.190 -10.610 1.00 90.69 88 HIS A C 1
ATOM 678 O O . HIS A 1 88 ? -12.394 -1.812 -9.623 1.00 90.69 88 HIS A O 1
ATOM 684 N N . ALA A 1 89 ? 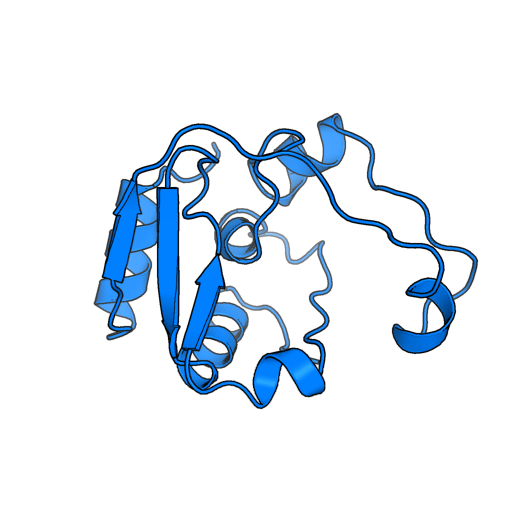-12.651 -1.694 -11.841 1.00 91.62 89 ALA A N 1
ATOM 685 C CA . ALA A 1 89 ? -12.067 -3.014 -12.079 1.00 91.62 89 ALA A CA 1
ATOM 686 C C . ALA A 1 89 ? -10.578 -3.067 -11.697 1.00 91.62 89 ALA A C 1
ATOM 688 O O . ALA A 1 89 ? -10.090 -4.106 -11.257 1.00 91.62 89 ALA A O 1
ATOM 689 N N . VAL A 1 90 ? -9.873 -1.944 -11.863 1.00 90.06 90 VAL A N 1
ATOM 690 C CA . VAL A 1 90 ? -8.426 -1.821 -11.677 1.00 90.06 90 VAL A CA 1
ATOM 691 C C . VAL A 1 90 ? -8.129 -0.721 -10.668 1.00 90.06 90 VAL A C 1
ATOM 693 O O . VAL A 1 90 ? -8.632 0.395 -10.798 1.00 90.06 90 VAL A O 1
ATOM 696 N N . ILE A 1 91 ? -7.261 -1.030 -9.708 1.00 92.69 91 ILE A N 1
ATOM 697 C CA . ILE A 1 91 ? -6.714 -0.093 -8.731 1.00 92.69 91 ILE A CA 1
ATOM 698 C C . ILE A 1 91 ? -5.246 0.154 -9.044 1.00 92.69 91 ILE A C 1
ATOM 700 O O . ILE A 1 91 ? -4.507 -0.774 -9.362 1.00 92.69 91 ILE A O 1
ATOM 704 N N . ASN A 1 92 ? -4.824 1.410 -8.924 1.00 91.06 92 ASN A N 1
ATOM 705 C CA . ASN A 1 92 ? -3.446 1.836 -9.121 1.00 91.06 92 ASN A CA 1
ATOM 706 C C . ASN A 1 92 ? -2.840 2.268 -7.787 1.00 91.06 92 ASN A C 1
ATOM 708 O O . ASN A 1 92 ? -3.424 3.089 -7.081 1.00 91.06 92 ASN A O 1
ATOM 712 N N . ALA A 1 93 ? -1.662 1.746 -7.460 1.00 91.69 93 ALA A N 1
ATOM 713 C CA . ALA A 1 93 ? -0.936 2.106 -6.251 1.00 91.69 93 ALA A CA 1
ATOM 714 C C . ALA A 1 93 ? 0.581 2.085 -6.473 1.00 91.69 93 ALA A C 1
ATOM 716 O O . ALA A 1 93 ? 1.106 1.373 -7.329 1.00 91.69 93 ALA A O 1
ATOM 717 N N . HIS A 1 94 ? 1.306 2.864 -5.678 1.00 91.94 94 HIS A N 1
ATOM 718 C CA . HIS A 1 94 ? 2.765 2.923 -5.730 1.00 91.94 94 HIS A CA 1
ATOM 719 C C . HIS A 1 94 ? 3.382 1.659 -5.103 1.00 91.94 94 HIS A C 1
ATOM 721 O O . HIS A 1 94 ? 3.038 1.338 -3.964 1.00 91.94 94 HIS A O 1
ATOM 727 N N . PRO A 1 95 ? 4.294 0.929 -5.770 1.00 92.81 95 PRO A N 1
ATOM 728 C CA . PRO A 1 95 ? 4.879 -0.305 -5.241 1.00 92.81 95 PRO A CA 1
ATOM 729 C C . PRO A 1 95 ? 6.034 -0.010 -4.268 1.00 92.81 95 PRO A C 1
ATOM 731 O O . PRO A 1 95 ? 7.191 -0.316 -4.534 1.00 92.81 95 PRO A O 1
ATOM 734 N N . LEU A 1 96 ? 5.717 0.641 -3.141 1.00 92.88 96 LEU A N 1
ATOM 735 C CA . LEU A 1 96 ? 6.664 1.106 -2.106 1.00 92.88 96 LEU A CA 1
ATOM 736 C C . LEU A 1 96 ? 7.672 2.176 -2.577 1.00 92.88 96 LEU A C 1
ATOM 738 O O . LEU A 1 96 ? 8.548 2.585 -1.819 1.00 92.88 96 LEU A O 1
ATOM 742 N N . THR A 1 97 ? 7.520 2.675 -3.804 1.00 85.62 97 THR A N 1
ATOM 743 C CA . THR A 1 97 ? 8.298 3.773 -4.389 1.00 85.62 97 THR A CA 1
ATOM 744 C C . THR A 1 97 ? 7.392 4.703 -5.192 1.00 85.62 97 THR A C 1
ATOM 746 O O . THR A 1 97 ? 6.438 4.252 -5.820 1.00 85.62 97 THR A O 1
ATOM 749 N N . ASN A 1 98 ? 7.697 6.001 -5.204 1.00 83.81 98 ASN A N 1
ATOM 750 C CA . ASN A 1 98 ? 6.954 7.016 -5.960 1.00 83.81 98 ASN A CA 1
ATOM 751 C C . ASN A 1 98 ? 7.390 7.143 -7.433 1.00 83.81 98 ASN A C 1
ATOM 753 O O . ASN A 1 98 ? 6.850 7.974 -8.162 1.00 83.81 98 ASN A O 1
ATOM 757 N N . GLU A 1 99 ? 8.342 6.324 -7.879 1.00 85.25 99 GLU A N 1
ATOM 758 C CA . GLU A 1 99 ? 8.840 6.299 -9.263 1.00 85.25 99 GLU A CA 1
ATOM 759 C C . GLU A 1 99 ? 8.073 5.313 -10.163 1.00 85.25 99 GLU A C 1
ATOM 761 O O . GLU A 1 99 ? 8.446 5.058 -11.314 1.00 85.25 99 GLU A O 1
ATOM 766 N N . ALA A 1 100 ? 7.024 4.690 -9.629 1.00 85.31 100 ALA A N 1
ATOM 767 C CA . ALA A 1 100 ? 6.248 3.678 -10.321 1.00 85.31 100 ALA A CA 1
ATOM 768 C C . ALA A 1 100 ? 4.796 3.661 -9.856 1.00 85.31 100 ALA A C 1
ATOM 770 O O . ALA A 1 100 ? 4.491 3.959 -8.703 1.00 85.31 100 ALA A O 1
ATOM 771 N N . THR A 1 101 ? 3.912 3.212 -10.735 1.00 88.62 101 THR A N 1
ATOM 772 C CA . THR A 1 101 ? 2.525 2.874 -10.430 1.00 88.62 101 THR A CA 1
ATOM 773 C C . THR A 1 101 ? 2.282 1.436 -10.850 1.00 88.62 101 THR A C 1
ATOM 775 O O . THR A 1 101 ? 2.583 1.070 -11.982 1.00 88.62 101 THR A O 1
ATOM 778 N N . THR A 1 102 ? 1.740 0.633 -9.942 1.00 91.00 102 THR A N 1
ATOM 779 C CA . THR A 1 102 ? 1.344 -0.755 -10.179 1.00 91.00 102 THR A CA 1
ATOM 780 C C . THR A 1 102 ? -0.172 -0.862 -10.171 1.00 91.00 102 THR A C 1
ATOM 782 O O . THR A 1 102 ? -0.828 -0.365 -9.256 1.00 91.00 102 THR A O 1
ATOM 785 N N . SER A 1 103 ? -0.710 -1.513 -11.193 1.00 93.12 103 S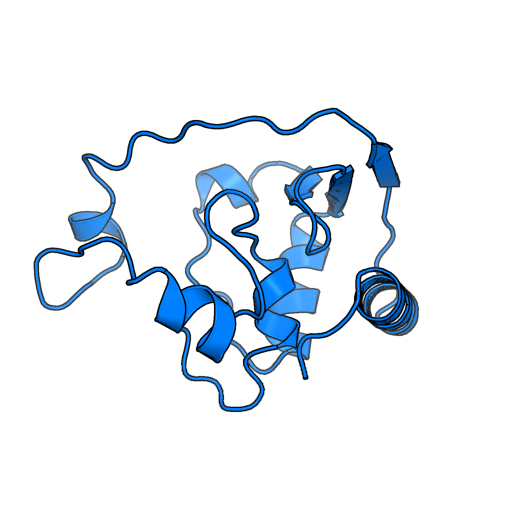ER A N 1
ATOM 786 C CA . SER A 1 103 ? -2.129 -1.787 -11.369 1.00 93.12 103 SER A CA 1
ATOM 787 C C . SER A 1 103 ? -2.446 -3.222 -10.957 1.00 93.12 103 SER A C 1
ATOM 789 O O . SER A 1 103 ? -1.737 -4.134 -11.382 1.00 93.12 103 SER A O 1
ATOM 791 N N . ILE A 1 104 ? -3.513 -3.410 -10.177 1.00 95.50 104 ILE A N 1
ATOM 792 C CA . ILE A 1 104 ? -4.064 -4.714 -9.765 1.00 95.50 104 ILE A CA 1
ATOM 793 C C . ILE A 1 104 ? -5.588 -4.715 -9.893 1.00 95.50 104 ILE A C 1
ATOM 795 O O . ILE A 1 104 ? -6.201 -3.644 -9.922 1.00 95.50 104 ILE A O 1
ATOM 799 N N . ALA A 1 105 ? -6.223 -5.888 -9.933 1.00 96.38 105 ALA A N 1
ATOM 800 C CA . ALA A 1 105 ? -7.679 -5.951 -9.847 1.00 96.38 105 ALA A CA 1
ATOM 801 C C . ALA A 1 105 ? -8.164 -5.491 -8.461 1.00 96.38 105 ALA A C 1
ATOM 803 O O . ALA A 1 105 ? -7.506 -5.730 -7.448 1.00 96.38 105 ALA A O 1
ATOM 804 N N . ALA A 1 106 ? -9.343 -4.871 -8.382 1.00 94.31 106 ALA A N 1
ATOM 805 C CA . ALA A 1 106 ? -9.898 -4.453 -7.089 1.00 94.31 106 ALA A CA 1
ATOM 806 C C . ALA A 1 106 ? -10.122 -5.635 -6.128 1.00 94.31 106 ALA A C 1
ATOM 808 O O . ALA A 1 106 ? -9.848 -5.523 -4.937 1.00 94.31 106 ALA A O 1
ATOM 809 N N . ALA A 1 107 ? -10.541 -6.796 -6.638 1.00 95.31 107 ALA A N 1
ATOM 810 C CA . ALA A 1 107 ? -10.662 -8.008 -5.825 1.00 95.31 107 ALA A CA 1
ATOM 811 C C . ALA A 1 107 ? -9.307 -8.470 -5.253 1.00 95.31 107 ALA A C 1
ATOM 813 O O . ALA A 1 107 ? -9.237 -8.929 -4.113 1.00 95.31 107 ALA A O 1
ATOM 814 N N . ASP A 1 108 ? -8.222 -8.284 -6.006 1.00 97.56 108 ASP A N 1
ATOM 815 C CA . ASP A 1 108 ? -6.876 -8.641 -5.556 1.00 97.56 108 ASP A CA 1
ATOM 816 C C . ASP A 1 108 ? -6.338 -7.677 -4.498 1.00 97.56 108 ASP A C 1
ATOM 818 O O . ASP A 1 108 ? -5.523 -8.075 -3.667 1.00 97.56 108 ASP A O 1
ATOM 822 N N . LEU A 1 109 ? -6.826 -6.433 -4.461 1.00 96.75 109 LEU A N 1
ATOM 823 C CA . LEU A 1 109 ? -6.512 -5.525 -3.362 1.00 96.75 109 LEU A CA 1
ATOM 824 C C . LEU A 1 109 ? -7.054 -6.059 -2.030 1.00 96.75 109 LEU A C 1
ATOM 826 O O . LEU A 1 109 ? -6.340 -6.027 -1.031 1.00 96.75 109 LEU A O 1
ATOM 830 N N . VAL A 1 110 ? -8.284 -6.581 -2.019 1.00 96.19 110 VAL A N 1
ATOM 831 C CA . VAL A 1 110 ? -8.876 -7.206 -0.822 1.00 96.19 110 VAL A CA 1
ATOM 832 C C . VAL A 1 110 ? -8.050 -8.418 -0.402 1.00 96.19 110 VAL A C 1
ATOM 834 O O . VAL A 1 110 ? -7.634 -8.510 0.750 1.00 96.19 110 VAL A O 1
ATOM 837 N N . LYS A 1 111 ? -7.709 -9.286 -1.362 1.00 97.00 111 LYS A N 1
ATOM 838 C CA . LYS A 1 111 ? -6.850 -10.453 -1.130 1.00 97.00 111 LYS A CA 1
ATOM 839 C C . LYS A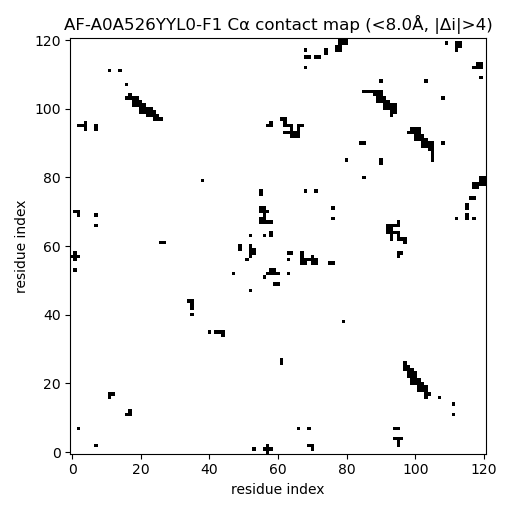 1 111 ? -5.491 -10.072 -0.537 1.00 97.00 111 LYS A C 1
ATOM 841 O O . LYS A 1 111 ? -5.012 -10.736 0.377 1.00 97.00 111 LYS A O 1
ATOM 846 N N . PHE A 1 112 ? -4.866 -9.009 -1.045 1.00 98.06 112 PHE A N 1
ATOM 847 C CA . PHE A 1 112 ? -3.610 -8.488 -0.512 1.00 98.06 112 PHE A CA 1
ATOM 848 C C . PHE A 1 112 ? -3.770 -8.000 0.935 1.00 98.06 112 PHE A C 1
ATOM 850 O O . PHE A 1 112 ? -2.972 -8.373 1.792 1.00 98.06 112 PHE A O 1
ATOM 857 N N . VAL A 1 113 ? -4.806 -7.202 1.216 1.00 97.12 113 VAL A N 1
ATOM 858 C CA . VAL A 1 113 ? -5.101 -6.690 2.563 1.00 97.12 113 VAL A CA 1
ATOM 859 C C . VAL A 1 113 ? -5.244 -7.849 3.558 1.00 97.12 113 VAL A C 1
ATOM 861 O O . VAL A 1 113 ? -4.511 -7.891 4.549 1.00 97.12 113 VAL A O 1
ATOM 864 N N . GLU A 1 114 ? -6.067 -8.845 3.235 1.00 96.69 114 GLU A N 1
ATOM 865 C CA . GLU A 1 114 ? -6.279 -10.035 4.069 1.00 96.69 114 GLU A CA 1
ATOM 866 C C . GLU A 1 114 ? -4.993 -10.855 4.255 1.00 96.69 114 GLU A C 1
ATOM 868 O O . GLU A 1 114 ? -4.679 -11.290 5.363 1.00 96.69 114 GLU A O 1
ATOM 873 N N . ALA A 1 115 ? -4.192 -11.021 3.197 1.00 97.19 115 ALA A N 1
ATOM 874 C CA . ALA A 1 115 ? -2.928 -11.754 3.258 1.00 97.19 115 ALA A CA 1
ATOM 875 C C . ALA A 1 115 ? -1.872 -11.074 4.147 1.00 97.19 115 ALA A C 1
ATOM 877 O O . ALA A 1 115 ? -0.981 -11.746 4.668 1.00 97.19 115 ALA A O 1
ATOM 878 N N . THR A 1 116 ? -1.970 -9.757 4.347 1.00 97.31 116 THR A N 1
ATOM 879 C CA . THR A 1 116 ? -1.132 -9.023 5.312 1.00 97.31 116 THR A CA 1
ATOM 880 C C . THR A 1 116 ? -1.659 -9.087 6.750 1.00 97.31 11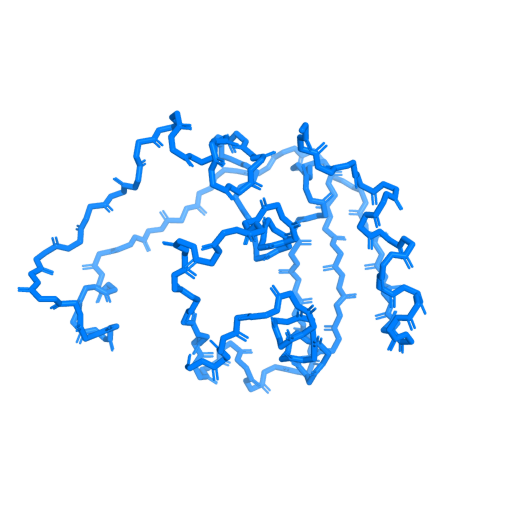6 THR A C 1
ATOM 882 O O . THR A 1 116 ? -1.044 -8.512 7.642 1.00 97.31 116 THR A O 1
ATOM 885 N N . GLY A 1 117 ? -2.770 -9.791 6.995 1.00 96.50 117 GLY A N 1
ATOM 886 C CA . GLY A 1 117 ? -3.401 -9.912 8.312 1.00 96.50 117 GLY A CA 1
ATOM 887 C C . GLY A 1 117 ? -4.306 -8.737 8.687 1.00 96.50 117 GLY A C 1
ATOM 888 O O . GLY A 1 117 ? -4.698 -8.629 9.847 1.00 96.50 117 GLY A O 1
ATOM 889 N N . HIS A 1 118 ? -4.630 -7.862 7.733 1.00 97.25 118 HIS A N 1
ATOM 890 C CA . HIS A 1 118 ? -5.506 -6.713 7.937 1.00 97.25 118 HIS A CA 1
ATOM 891 C C . HIS A 1 118 ? -6.919 -7.009 7.426 1.00 97.25 118 HIS A C 1
ATOM 893 O O . HIS A 1 118 ? -7.093 -7.691 6.418 1.00 97.25 118 HIS A O 1
ATOM 899 N N . ASP A 1 119 ? -7.927 -6.439 8.083 1.00 91.06 119 ASP A N 1
ATOM 900 C CA . ASP A 1 119 ? -9.315 -6.534 7.631 1.00 91.06 119 ASP A CA 1
ATOM 901 C C . ASP A 1 119 ? -9.616 -5.449 6.590 1.00 91.06 119 ASP A C 1
ATOM 903 O O . ASP A 1 119 ? -9.423 -4.256 6.844 1.00 91.06 119 ASP A O 1
ATOM 907 N N . ALA A 1 120 ? -10.130 -5.854 5.428 1.00 81.31 120 ALA A N 1
ATOM 908 C CA . ALA A 1 120 ? -10.645 -4.941 4.415 1.00 81.31 120 ALA A CA 1
ATOM 909 C C . ALA A 1 120 ? -12.048 -4.457 4.822 1.00 81.31 120 ALA A C 1
ATOM 911 O O . ALA A 1 120 ? -13.046 -5.119 4.535 1.00 81.31 120 ALA A O 1
ATOM 912 N N . VAL A 1 121 ? -12.109 -3.325 5.532 1.00 66.12 121 VAL A N 1
ATOM 913 C CA . VAL A 1 121 ? -13.361 -2.678 5.974 1.00 66.12 121 VAL A CA 1
ATOM 914 C C . VAL A 1 121 ? -13.785 -1.574 5.017 1.00 66.12 121 VAL A C 1
ATOM 916 O O . VAL A 1 121 ? -12.902 -0.779 4.609 1.00 66.12 121 VAL A O 1
#

pLDDT: mean 86.07, std 13.3, range [50.81, 98.06]